Protein AF-A0A1L5KFL0-F1 (afdb_monomer)

Radius of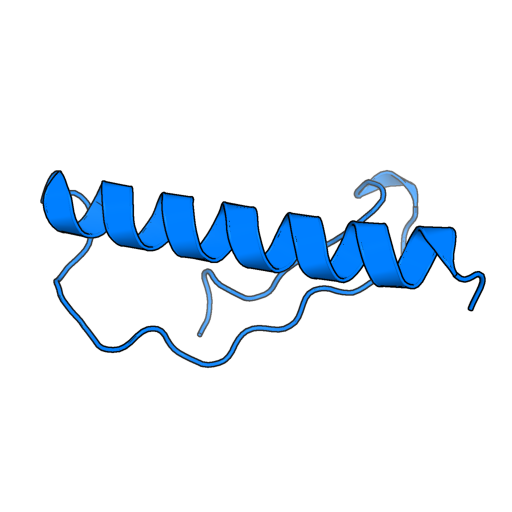 gyration: 12.81 Å; Cα contacts (8 Å, |Δi|>4): 42; chains: 1; bounding box: 33×21×28 Å

Structure (mmCIF, N/CA/C/O backbone):
data_AF-A0A1L5KFL0-F1
#
_entry.id   AF-A0A1L5KFL0-F1
#
loop_
_atom_site.group_PDB
_atom_site.id
_atom_site.type_symbol
_atom_site.label_atom_id
_atom_site.label_alt_id
_atom_site.label_comp_id
_atom_site.label_asym_id
_atom_site.label_entity_id
_atom_site.label_seq_id
_atom_site.pdbx_PDB_ins_code
_atom_site.Cartn_x
_atom_site.Cartn_y
_atom_site.Cartn_z
_atom_site.occupancy
_atom_site.B_iso_or_equiv
_atom_site.auth_seq_id
_atom_site.auth_comp_id
_atom_site.auth_asym_id
_atom_site.auth_atom_id
_atom_site.pdbx_PDB_model_num
ATOM 1 N N . MET A 1 1 ? 16.924 5.131 -11.185 1.00 61.78 1 MET A N 1
ATOM 2 C CA . MET A 1 1 ? 15.512 5.038 -11.630 1.00 61.78 1 MET A CA 1
ATOM 3 C C . MET A 1 1 ? 15.240 6.172 -12.600 1.00 61.78 1 MET A C 1
ATOM 5 O O . MET A 1 1 ? 15.839 7.226 -12.429 1.00 61.78 1 MET A O 1
ATOM 9 N N . SER A 1 2 ? 14.403 5.974 -13.622 1.00 81.69 2 SER A N 1
ATOM 10 C CA . SER A 1 2 ? 14.008 7.090 -14.489 1.00 81.69 2 SER A CA 1
ATOM 11 C C . SER A 1 2 ? 13.068 8.032 -13.731 1.00 81.69 2 SER A C 1
ATOM 13 O O . SER A 1 2 ? 12.335 7.595 -12.843 1.00 81.69 2 SER A O 1
ATOM 15 N N . LYS A 1 3 ? 13.063 9.317 -14.100 1.00 87.25 3 LYS A N 1
ATOM 16 C CA . LYS A 1 3 ? 12.176 10.335 -13.511 1.00 87.25 3 LYS A CA 1
ATOM 17 C C . LYS A 1 3 ? 10.702 9.901 -13.537 1.00 87.25 3 LYS A C 1
ATOM 19 O O . LYS A 1 3 ? 9.984 10.111 -12.570 1.00 87.25 3 LYS A O 1
ATOM 24 N N . ALA A 1 4 ? 10.285 9.238 -14.616 1.00 87.81 4 ALA A N 1
ATOM 25 C CA . ALA A 1 4 ? 8.929 8.722 -14.779 1.00 87.81 4 ALA A CA 1
ATOM 26 C C . ALA A 1 4 ? 8.548 7.674 -13.717 1.00 87.81 4 ALA A C 1
ATOM 28 O O . ALA A 1 4 ? 7.435 7.710 -13.208 1.00 87.81 4 ALA A O 1
ATOM 29 N N . VAL A 1 5 ? 9.468 6.776 -13.344 1.00 86.56 5 VAL A N 1
ATOM 30 C CA . VAL A 1 5 ? 9.194 5.737 -12.333 1.00 86.56 5 VAL A CA 1
ATOM 31 C C . VAL A 1 5 ? 9.041 6.347 -10.941 1.00 86.56 5 VAL A C 1
ATOM 33 O O . VAL A 1 5 ? 8.170 5.920 -10.190 1.00 86.56 5 VAL A O 1
ATOM 36 N N . SER A 1 6 ? 9.846 7.359 -10.602 1.00 87.81 6 SER A N 1
ATOM 37 C CA . SER A 1 6 ? 9.705 8.068 -9.325 1.00 87.81 6 SER A CA 1
ATOM 38 C C . SER A 1 6 ? 8.361 8.793 -9.229 1.00 87.81 6 SER A C 1
ATOM 40 O O . SER A 1 6 ? 7.657 8.626 -8.240 1.00 87.81 6 SER A O 1
ATOM 42 N N . ILE A 1 7 ? 7.968 9.510 -10.290 1.00 91.62 7 ILE A N 1
ATOM 43 C CA . ILE A 1 7 ? 6.669 10.197 -10.355 1.00 91.62 7 ILE A CA 1
ATOM 44 C C . ILE A 1 7 ? 5.519 9.193 -10.226 1.00 91.62 7 ILE A C 1
ATOM 46 O O . ILE A 1 7 ? 4.595 9.415 -9.451 1.00 91.62 7 ILE A O 1
ATOM 50 N N . ALA A 1 8 ? 5.579 8.071 -10.949 1.00 91.31 8 ALA A N 1
ATOM 51 C CA . ALA A 1 8 ? 4.548 7.040 -10.870 1.00 91.31 8 ALA A CA 1
ATOM 52 C C . ALA A 1 8 ? 4.428 6.464 -9.450 1.00 91.31 8 ALA A C 1
ATOM 54 O O . ALA A 1 8 ? 3.322 6.312 -8.944 1.00 91.31 8 ALA A O 1
ATOM 55 N N . LYS A 1 9 ? 5.555 6.209 -8.772 1.00 90.25 9 LYS A N 1
ATOM 56 C CA . LYS A 1 9 ? 5.559 5.743 -7.380 1.00 90.25 9 LYS A CA 1
ATOM 57 C C . LYS A 1 9 ? 4.895 6.753 -6.436 1.00 90.25 9 LYS A C 1
ATOM 59 O O . LYS A 1 9 ? 4.068 6.352 -5.625 1.00 90.25 9 LYS A O 1
ATOM 64 N N . GLU A 1 10 ? 5.222 8.039 -6.556 1.00 91.38 10 GLU A N 1
ATOM 65 C CA . GLU A 1 10 ? 4.604 9.108 -5.753 1.00 91.38 10 GLU A CA 1
ATOM 66 C C . GLU A 1 10 ? 3.090 9.198 -5.995 1.00 91.38 10 GLU A C 1
ATOM 68 O O . GLU A 1 10 ? 2.311 9.287 -5.046 1.00 91.38 10 GLU A O 1
ATOM 73 N N . GLN A 1 11 ? 2.660 9.104 -7.256 1.00 93.75 11 GLN A N 1
ATOM 74 C CA . GLN A 1 11 ? 1.243 9.101 -7.623 1.00 93.75 11 GLN A CA 1
ATOM 75 C C . GLN A 1 11 ? 0.501 7.893 -7.044 1.00 93.75 11 GLN A C 1
ATOM 77 O O . GLN A 1 11 ? -0.594 8.051 -6.507 1.00 93.75 11 GLN A O 1
ATOM 82 N N . VAL A 1 12 ? 1.096 6.698 -7.112 1.00 93.19 12 VAL A N 1
ATOM 83 C CA . VAL A 1 12 ? 0.517 5.480 -6.528 1.00 93.19 12 VAL A CA 1
ATOM 84 C C . VAL A 1 12 ? 0.369 5.631 -5.013 1.00 93.19 12 VAL A C 1
ATOM 86 O O . VAL A 1 12 ? -0.715 5.370 -4.496 1.00 93.19 12 VAL A O 1
ATOM 89 N N . SER A 1 13 ? 1.394 6.122 -4.306 1.00 92.06 13 SER A N 1
ATOM 90 C CA . SER A 1 13 ? 1.296 6.398 -2.865 1.00 92.06 13 SER A CA 1
ATOM 91 C C . SER A 1 13 ? 0.151 7.361 -2.538 1.00 92.06 13 SER A C 1
ATOM 93 O O . SER A 1 13 ? -0.677 7.058 -1.680 1.00 92.06 13 SER A O 1
ATOM 95 N N . ALA A 1 14 ? 0.038 8.476 -3.267 1.00 93.06 14 ALA A N 1
ATOM 96 C CA . ALA A 1 14 ? -1.013 9.467 -3.037 1.00 93.06 14 ALA A CA 1
ATOM 97 C C . ALA A 1 14 ? -2.429 8.897 -3.249 1.00 93.06 14 ALA A C 1
ATOM 99 O O . ALA A 1 14 ? -3.349 9.198 -2.485 1.00 93.06 14 ALA A O 1
ATOM 100 N N . VAL A 1 15 ? -2.614 8.049 -4.267 1.00 94.06 15 VAL A N 1
ATOM 101 C CA . VAL A 1 15 ? -3.903 7.388 -4.535 1.00 94.06 15 VAL A CA 1
ATOM 102 C C . VAL A 1 15 ? -4.263 6.405 -3.422 1.00 94.06 15 VAL A C 1
ATOM 104 O O . VAL A 1 15 ? -5.420 6.372 -3.002 1.00 94.06 15 VAL A O 1
ATOM 107 N N . ILE A 1 16 ? -3.293 5.639 -2.915 1.00 91.31 16 ILE A N 1
ATOM 108 C CA . ILE A 1 16 ? -3.516 4.700 -1.808 1.00 91.31 16 ILE A CA 1
ATOM 109 C C . ILE A 1 16 ? -3.938 5.465 -0.546 1.00 91.31 16 ILE A C 1
ATOM 111 O O . ILE A 1 16 ? -4.941 5.111 0.070 1.00 91.31 16 ILE A O 1
ATOM 115 N N . GLU A 1 17 ? -3.244 6.549 -0.189 1.00 90.62 17 GLU A N 1
ATOM 116 C CA . GLU A 1 17 ? -3.620 7.390 0.957 1.00 90.62 17 GLU A CA 1
ATOM 117 C C . GLU A 1 17 ? -5.034 7.958 0.824 1.00 90.62 17 GLU A C 1
ATOM 119 O O . GLU A 1 17 ? -5.823 7.909 1.769 1.00 90.62 17 GLU A O 1
ATOM 124 N N . ALA A 1 18 ? -5.375 8.486 -0.354 1.00 92.12 18 ALA A N 1
ATOM 125 C CA . ALA A 1 18 ? -6.705 9.021 -0.615 1.00 92.12 18 ALA A CA 1
ATOM 126 C C . ALA A 1 18 ? -7.786 7.933 -0.505 1.00 92.12 18 ALA A C 1
ATOM 128 O O . ALA A 1 18 ? -8.859 8.185 0.046 1.00 92.12 18 ALA A O 1
ATOM 129 N N . ALA A 1 19 ? -7.503 6.720 -0.989 1.00 91.56 19 ALA A N 1
ATOM 130 C CA . ALA A 1 19 ? -8.411 5.583 -0.895 1.00 91.56 19 ALA A CA 1
ATOM 131 C C . ALA A 1 19 ? -8.622 5.135 0.558 1.00 91.56 19 ALA A C 1
ATOM 133 O O . ALA A 1 19 ? -9.767 4.931 0.963 1.00 91.56 19 ALA A O 1
ATOM 134 N N . MET A 1 20 ? -7.552 5.050 1.356 1.00 89.44 20 MET A N 1
ATOM 135 C CA . MET A 1 20 ? -7.650 4.708 2.777 1.00 89.44 20 MET A CA 1
ATOM 136 C C . MET A 1 20 ? -8.458 5.757 3.548 1.00 89.44 20 MET A C 1
ATOM 138 O O . MET A 1 20 ? -9.410 5.401 4.238 1.00 89.44 20 MET A O 1
ATOM 142 N N . LYS A 1 21 ? -8.173 7.053 3.350 1.00 89.94 21 LYS A N 1
ATOM 143 C CA . LYS A 1 21 ? -8.957 8.149 3.953 1.00 89.94 21 LYS A CA 1
ATOM 144 C C . LYS A 1 21 ? -10.430 8.070 3.562 1.00 89.94 21 LYS A C 1
ATOM 146 O O . LYS A 1 21 ? -11.303 8.201 4.411 1.00 89.94 21 LYS A O 1
ATOM 151 N N . LYS A 1 22 ? -10.720 7.800 2.286 1.00 92.69 22 LYS A N 1
ATOM 152 C CA . LYS A 1 22 ? -12.097 7.642 1.803 1.00 92.69 22 LYS A CA 1
ATOM 153 C C . LYS A 1 22 ? -12.801 6.450 2.456 1.00 92.69 22 LYS A C 1
ATOM 155 O O . LYS A 1 22 ? -13.978 6.561 2.785 1.00 92.69 22 LYS A O 1
ATOM 160 N N . ALA A 1 23 ? -12.102 5.334 2.652 1.00 89.81 23 ALA A N 1
ATOM 161 C CA . ALA A 1 23 ? -12.639 4.161 3.336 1.00 89.81 23 ALA A CA 1
ATOM 162 C C . ALA A 1 23 ? -12.885 4.421 4.834 1.00 89.81 23 ALA A C 1
ATOM 164 O O . ALA A 1 23 ? -13.9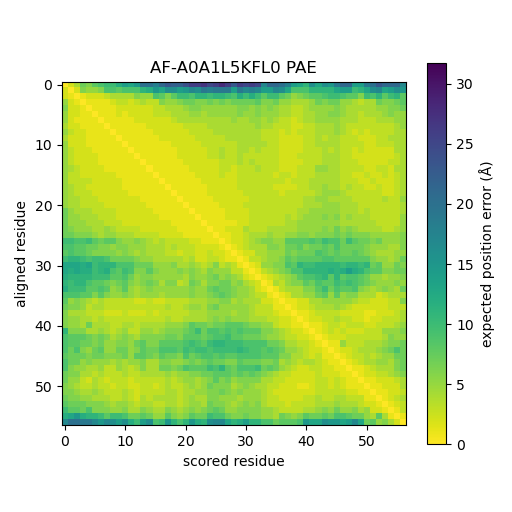02 3.969 5.356 1.00 89.81 23 ALA A O 1
ATOM 165 N N . MET A 1 24 ? -12.022 5.202 5.494 1.00 90.62 24 MET A N 1
ATOM 166 C CA . MET A 1 24 ? -12.238 5.675 6.868 1.00 90.62 24 MET A CA 1
ATOM 167 C C . MET A 1 24 ? -13.488 6.558 6.962 1.00 90.62 24 MET A C 1
ATOM 169 O O . MET A 1 24 ? -14.388 6.268 7.741 1.00 90.62 24 MET A O 1
ATOM 173 N N . THR A 1 25 ? -13.620 7.565 6.088 1.00 90.06 25 THR A N 1
ATOM 174 C CA . THR A 1 25 ? -14.814 8.433 6.038 1.00 90.06 25 THR A CA 1
ATOM 175 C C . THR A 1 25 ? -16.096 7.658 5.715 1.00 90.06 25 THR A C 1
ATOM 177 O O . THR A 1 25 ? -17.175 8.016 6.177 1.00 90.06 25 THR A O 1
ATOM 180 N N . ALA A 1 26 ? -15.997 6.584 4.927 1.00 92.88 26 ALA A N 1
ATOM 181 C CA . ALA A 1 26 ? -17.119 5.694 4.633 1.00 92.88 26 ALA A CA 1
ATOM 182 C C . ALA A 1 26 ? -17.457 4.723 5.783 1.00 92.88 26 ALA A C 1
ATOM 184 O O . ALA A 1 26 ? -18.395 3.939 5.647 1.00 92.88 26 ALA A O 1
ATOM 185 N N . GLY A 1 27 ? -16.695 4.731 6.882 1.00 89.94 27 GLY A N 1
ATOM 186 C CA . GLY A 1 27 ? -16.854 3.810 8.010 1.00 89.94 27 GLY A CA 1
ATOM 187 C C . GLY A 1 27 ? -16.446 2.364 7.705 1.00 89.94 27 GLY A C 1
ATOM 188 O O . GLY A 1 27 ? -16.782 1.463 8.468 1.00 89.94 27 GLY A O 1
ATOM 189 N N . MET A 1 28 ? -15.749 2.121 6.588 1.00 90.25 28 MET A N 1
ATOM 190 C CA . MET A 1 28 ? -15.255 0.791 6.203 1.00 90.25 28 MET A CA 1
ATOM 191 C C . MET A 1 28 ? -13.937 0.435 6.896 1.00 90.25 28 MET A C 1
ATOM 193 O O . MET A 1 28 ? -13.626 -0.743 7.054 1.00 90.25 28 MET A O 1
ATOM 197 N N . LEU A 1 29 ? -13.165 1.448 7.291 1.00 86.06 29 LEU A N 1
ATOM 198 C CA . LEU A 1 29 ? -11.954 1.311 8.092 1.00 86.06 29 LEU A CA 1
ATOM 199 C C . LEU A 1 29 ? -12.088 2.157 9.363 1.00 86.06 29 LEU A C 1
ATOM 201 O O . LEU A 1 29 ? -12.723 3.213 9.316 1.00 86.06 29 LEU A O 1
ATOM 205 N N . PRO A 1 30 ? -11.494 1.729 10.489 1.0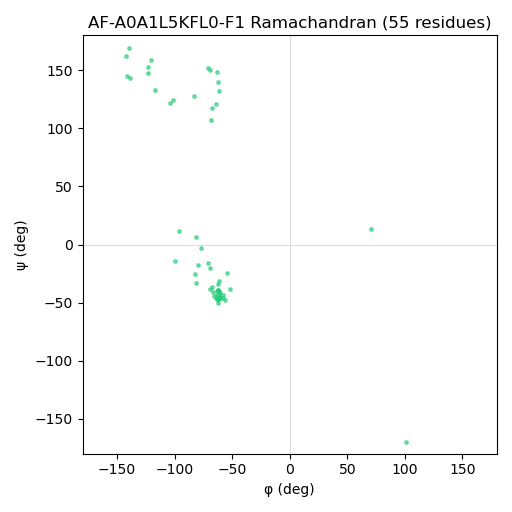0 84.75 30 PRO A N 1
ATOM 206 C CA . PRO A 1 30 ? -11.422 2.563 11.680 1.00 84.75 30 PRO A CA 1
ATOM 207 C C . PRO A 1 30 ? -10.619 3.837 11.390 1.00 84.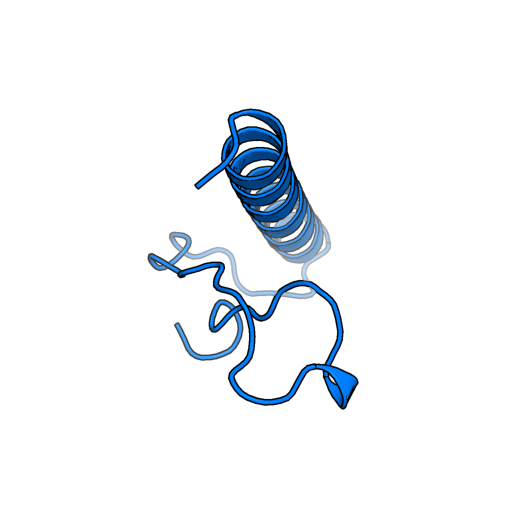75 30 PRO A C 1
ATOM 209 O O . PRO A 1 30 ? -9.593 3.791 10.710 1.00 84.75 30 PRO A O 1
ATOM 212 N N . GLU A 1 31 ? -11.077 4.971 11.920 1.00 83.56 31 GLU A N 1
ATOM 213 C CA . GLU A 1 31 ? -10.307 6.214 11.886 1.00 83.56 31 GLU A CA 1
ATOM 214 C C . GLU A 1 31 ? -9.076 6.065 12.787 1.00 83.56 31 GLU A C 1
ATOM 216 O O . GLU A 1 31 ? -9.173 6.035 14.014 1.00 83.56 31 GLU A O 1
ATOM 221 N N . ALA A 1 32 ? -7.914 5.937 12.158 1.00 82.56 32 ALA A N 1
ATOM 222 C CA . ALA A 1 32 ? -6.620 5.826 12.808 1.00 82.56 32 ALA A CA 1
ATOM 223 C C . ALA A 1 32 ? -5.577 6.603 11.999 1.00 82.56 32 ALA A C 1
ATOM 225 O O . ALA A 1 32 ? -5.790 6.929 10.826 1.00 82.56 32 ALA A O 1
ATOM 226 N N . GLU A 1 33 ? -4.444 6.911 12.627 1.00 80.12 33 GLU A N 1
ATOM 227 C CA . GLU A 1 33 ? -3.311 7.482 11.907 1.00 80.12 33 GLU A CA 1
ATOM 228 C C . GLU A 1 33 ? -2.831 6.488 10.846 1.00 80.12 33 GLU A C 1
ATOM 230 O O . GLU A 1 33 ? -2.696 5.295 11.115 1.00 80.12 33 GLU A O 1
ATOM 235 N N . LEU A 1 34 ? -2.626 6.978 9.621 1.00 79.12 34 LEU A N 1
ATOM 236 C CA . LEU A 1 34 ? -2.200 6.140 8.508 1.00 79.12 34 LEU A CA 1
ATOM 237 C C . LEU A 1 34 ? -0.770 5.662 8.770 1.00 79.12 34 LEU A C 1
ATOM 239 O O . LEU A 1 34 ? 0.138 6.495 8.841 1.00 79.12 34 LEU A O 1
ATOM 243 N N . PRO A 1 35 ? -0.553 4.348 8.895 1.00 80.62 35 PRO A N 1
ATOM 244 C CA . PRO A 1 35 ? 0.771 3.822 9.145 1.00 80.62 35 PRO A CA 1
ATOM 245 C C . PRO A 1 35 ? 1.651 4.020 7.910 1.00 80.62 35 PRO A C 1
ATOM 247 O O . PRO A 1 35 ? 1.183 4.056 6.766 1.00 80.62 35 PRO A O 1
ATOM 250 N N . ALA A 1 36 ? 2.954 4.175 8.140 1.00 84.19 36 ALA A N 1
ATOM 251 C CA . ALA A 1 36 ? 3.904 4.341 7.053 1.00 84.19 36 ALA A CA 1
ATOM 252 C C . ALA A 1 36 ? 3.933 3.070 6.193 1.00 84.19 36 ALA A C 1
ATOM 254 O O . ALA A 1 36 ? 4.260 1.986 6.674 1.00 84.19 36 ALA A O 1
ATOM 255 N N . PHE A 1 37 ? 3.631 3.218 4.906 1.00 89.75 37 PHE A N 1
ATOM 256 C CA . PHE A 1 37 ? 3.672 2.131 3.936 1.00 89.75 37 PHE A CA 1
ATOM 257 C C . PHE A 1 37 ? 4.656 2.439 2.811 1.00 89.75 37 PHE A C 1
ATOM 259 O O . PHE A 1 37 ? 5.008 3.586 2.527 1.00 89.75 37 PHE A O 1
ATOM 266 N N . THR A 1 38 ? 5.096 1.389 2.136 1.00 90.38 38 THR A N 1
ATOM 267 C CA . THR A 1 38 ? 6.051 1.455 1.038 1.00 90.38 38 THR A CA 1
ATOM 268 C C . THR A 1 38 ? 5.421 0.968 -0.250 1.00 90.38 38 THR A C 1
ATOM 270 O O . THR A 1 38 ? 4.825 -0.101 -0.293 1.00 90.38 38 THR A O 1
ATOM 273 N N . VAL A 1 39 ? 5.622 1.741 -1.318 1.00 90.94 39 VAL A N 1
ATOM 274 C CA . VAL A 1 39 ? 5.342 1.326 -2.696 1.00 90.94 39 VAL A CA 1
ATOM 275 C C . VAL A 1 39 ? 6.657 0.931 -3.358 1.00 90.94 39 VAL A C 1
ATOM 277 O O . VAL A 1 39 ? 7.605 1.723 -3.402 1.00 90.94 39 VAL A O 1
ATOM 280 N N . GLU A 1 40 ? 6.741 -0.282 -3.883 1.00 89.88 40 GLU A N 1
ATOM 281 C CA . GLU A 1 40 ? 7.951 -0.801 -4.518 1.00 89.88 40 GLU A CA 1
ATOM 282 C C . GLU A 1 40 ? 7.644 -1.605 -5.779 1.00 89.88 40 GLU A C 1
ATOM 284 O O . GLU A 1 40 ? 6.488 -1.891 -6.083 1.00 89.88 40 GLU A O 1
ATOM 289 N N . ARG A 1 41 ? 8.687 -1.935 -6.549 1.00 87.94 41 ARG A N 1
ATOM 290 C CA . ARG A 1 41 ? 8.525 -2.836 -7.692 1.00 87.94 41 ARG A CA 1
ATOM 291 C C . ARG A 1 41 ? 8.581 -4.274 -7.190 1.00 87.94 41 ARG A C 1
ATOM 293 O O . ARG A 1 41 ? 9.558 -4.608 -6.519 1.00 87.94 41 ARG A O 1
ATOM 300 N N . PRO A 1 42 ? 7.589 -5.113 -7.522 1.00 87.62 42 PRO A N 1
ATOM 301 C CA . PRO A 1 42 ? 7.590 -6.493 -7.075 1.00 87.62 42 PRO A CA 1
ATOM 302 C C . PRO A 1 42 ? 8.786 -7.249 -7.661 1.00 87.62 42 PRO A C 1
ATOM 304 O O . PRO A 1 42 ? 9.244 -6.968 -8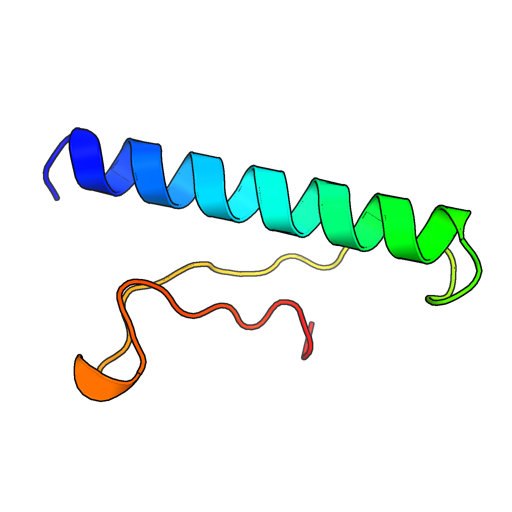.773 1.00 87.62 42 PRO A O 1
ATOM 307 N N . ALA A 1 43 ? 9.285 -8.226 -6.901 1.00 86.31 43 ALA A N 1
ATOM 308 C CA . ALA A 1 43 ? 10.352 -9.114 -7.360 1.00 86.31 43 ALA A CA 1
ATOM 309 C C . ALA A 1 43 ? 9.919 -9.936 -8.588 1.00 86.31 43 ALA A C 1
ATOM 311 O O . ALA A 1 43 ? 10.727 -10.188 -9.481 1.00 86.31 43 ALA A O 1
ATOM 312 N N . ASP A 1 44 ? 8.634 -10.296 -8.652 1.00 88.31 44 ASP A N 1
ATOM 313 C CA . ASP A 1 44 ? 8.010 -10.947 -9.799 1.00 88.31 44 ASP A CA 1
ATOM 314 C C . ASP A 1 44 ? 7.154 -9.944 -10.582 1.00 88.31 44 ASP A C 1
ATOM 316 O O . ASP A 1 44 ? 6.215 -9.347 -10.054 1.00 88.31 44 ASP A O 1
ATOM 320 N N . ARG A 1 45 ? 7.467 -9.775 -11.869 1.00 85.31 45 ARG A N 1
ATOM 321 C CA . ARG A 1 45 ? 6.765 -8.845 -12.767 1.00 85.31 45 ARG A CA 1
ATOM 322 C C . ARG A 1 45 ? 5.348 -9.302 -13.115 1.00 85.31 45 ARG A C 1
ATOM 324 O O . ARG A 1 45 ? 4.570 -8.492 -13.609 1.00 85.31 45 ARG A O 1
ATOM 331 N N . SER A 1 46 ? 5.004 -10.568 -12.878 1.00 90.75 46 SER A N 1
ATOM 332 C CA . SER A 1 46 ? 3.633 -11.066 -13.033 1.00 90.75 46 SER A CA 1
ATOM 333 C C . SER A 1 46 ? 2.677 -10.503 -11.976 1.00 90.75 46 SER A C 1
ATOM 335 O O . SER A 1 46 ? 1.474 -10.449 -12.217 1.00 90.75 46 SER A O 1
ATOM 337 N N . HIS A 1 47 ? 3.194 -10.000 -10.848 1.00 87.75 47 HIS A N 1
ATOM 338 C CA . HIS A 1 47 ? 2.399 -9.354 -9.797 1.00 87.75 47 HIS A CA 1
ATOM 339 C C . HIS A 1 47 ? 2.061 -7.881 -10.093 1.00 87.75 47 HIS A C 1
ATOM 341 O O . HIS A 1 47 ? 1.491 -7.196 -9.245 1.00 87.75 47 HIS A O 1
ATOM 347 N N . GLY A 1 48 ? 2.391 -7.394 -11.293 1.00 88.12 48 GLY A N 1
ATOM 348 C CA . GLY A 1 48 ? 2.108 -6.036 -11.749 1.00 88.12 48 GLY A CA 1
ATOM 349 C C . GLY A 1 48 ? 3.312 -5.099 -11.666 1.00 88.12 48 GLY A C 1
ATOM 350 O O . GLY A 1 48 ? 4.452 -5.515 -11.452 1.00 88.12 48 GLY A O 1
ATOM 351 N N . ASP A 1 49 ? 3.057 -3.808 -11.872 1.00 88.38 49 ASP A N 1
ATOM 352 C CA . ASP A 1 49 ? 4.111 -2.790 -11.933 1.00 88.38 49 ASP A CA 1
ATOM 353 C C . ASP A 1 49 ? 4.581 -2.331 -10.547 1.00 88.38 49 ASP A C 1
ATOM 355 O O . ASP A 1 49 ? 5.762 -2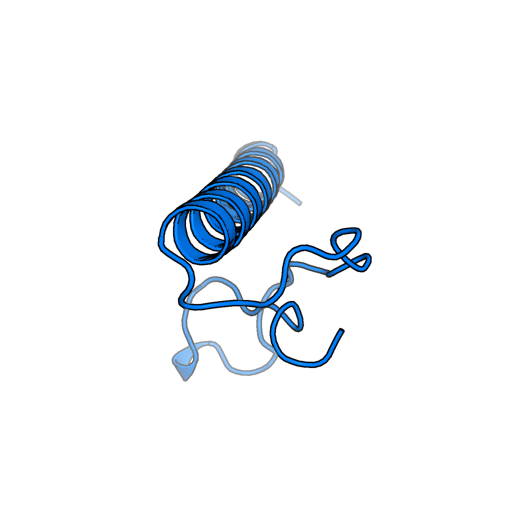.022 -10.363 1.00 88.38 49 ASP A O 1
ATOM 359 N N . PHE A 1 50 ? 3.668 -2.301 -9.572 1.00 89.75 50 PHE A N 1
ATOM 360 C CA . PHE A 1 50 ? 3.919 -1.835 -8.210 1.00 89.75 50 PHE A CA 1
ATOM 361 C C . PHE A 1 50 ? 3.188 -2.700 -7.178 1.00 89.75 50 PHE A C 1
ATOM 363 O O . PHE A 1 50 ? 2.062 -3.133 -7.408 1.00 89.75 50 PHE A O 1
ATOM 370 N N . 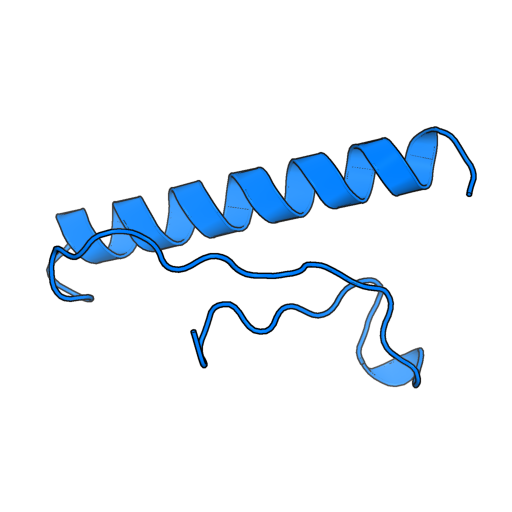ALA A 1 51 ? 3.821 -2.891 -6.023 1.00 90.56 51 ALA A N 1
ATOM 371 C CA . ALA A 1 51 ? 3.262 -3.547 -4.847 1.00 90.56 51 ALA A CA 1
ATOM 372 C C . ALA A 1 51 ? 3.326 -2.608 -3.631 1.00 90.56 51 ALA A C 1
ATOM 374 O O . ALA A 1 51 ? 4.186 -1.725 -3.570 1.00 90.56 51 ALA A O 1
ATOM 375 N N . THR A 1 52 ? 2.408 -2.789 -2.676 1.00 90.94 52 THR A N 1
ATOM 376 C CA . THR A 1 52 ? 2.342 -2.002 -1.435 1.00 90.94 52 THR A CA 1
ATOM 377 C C . THR A 1 52 ? 2.029 -2.882 -0.229 1.00 90.94 52 THR A C 1
ATOM 379 O O . THR A 1 52 ? 1.230 -3.812 -0.330 1.00 90.94 52 THR A O 1
ATOM 382 N N . ASN A 1 53 ? 2.628 -2.566 0.921 1.00 90.81 53 ASN A N 1
ATOM 383 C CA . ASN A 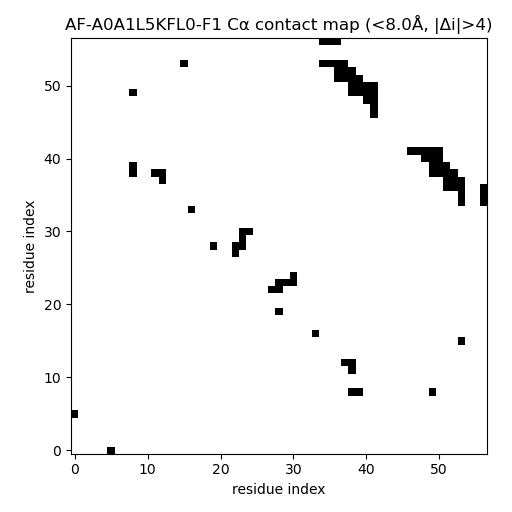1 53 ? 2.348 -3.211 2.208 1.00 90.81 53 ASN A CA 1
ATOM 384 C C . ASN A 1 53 ? 1.327 -2.437 3.062 1.00 90.81 53 ASN A C 1
ATOM 386 O O . ASN A 1 53 ? 1.156 -2.766 4.230 1.00 90.81 53 ASN A O 1
ATOM 390 N N . ALA A 1 54 ? 0.634 -1.440 2.497 1.00 85.56 54 ALA A N 1
ATOM 391 C CA . ALA A 1 54 ? -0.313 -0.586 3.225 1.00 85.56 54 ALA A CA 1
ATOM 392 C C . ALA A 1 54 ? -1.416 -1.348 3.983 1.00 85.56 54 ALA A C 1
ATOM 394 O O . ALA A 1 54 ? -1.954 -0.829 4.948 1.00 85.56 54 ALA A O 1
ATOM 395 N N . ALA A 1 55 ? -1.744 -2.574 3.564 1.00 82.75 55 ALA A N 1
ATOM 396 C CA . ALA A 1 55 ? -2.725 -3.419 4.247 1.00 82.75 55 ALA A CA 1
ATOM 397 C C . ALA A 1 55 ? -2.182 -4.141 5.497 1.00 82.75 55 ALA A C 1
ATOM 399 O O . ALA A 1 55 ? -2.969 -4.661 6.280 1.00 82.75 55 ALA A O 1
ATOM 400 N N . MET A 1 56 ? -0.859 -4.240 5.650 1.00 80.00 56 MET A N 1
ATOM 401 C CA . MET A 1 56 ? -0.197 -4.907 6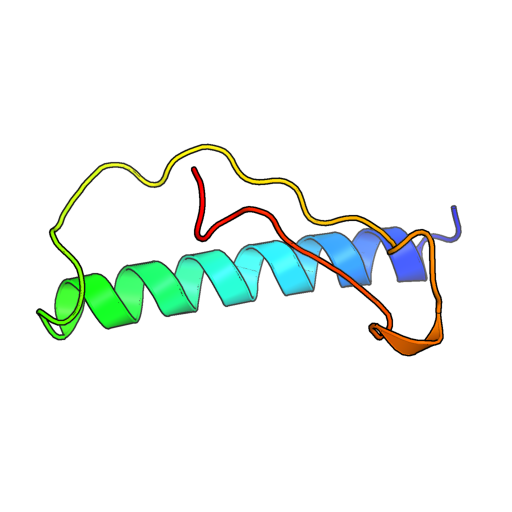.784 1.00 80.00 56 MET A CA 1
ATOM 402 C C . MET A 1 56 ? 0.296 -3.922 7.844 1.00 80.00 56 MET A C 1
ATOM 404 O O . MET A 1 56 ? 0.728 -4.354 8.912 1.00 80.00 56 MET A O 1
ATOM 408 N N . ALA A 1 57 ? 0.338 -2.642 7.481 1.00 64.69 57 ALA A N 1
ATOM 409 C CA . ALA A 1 57 ? 0.911 -1.570 8.271 1.00 64.69 57 ALA A CA 1
ATOM 410 C C . ALA A 1 57 ? -0.062 -1.109 9.365 1.00 64.69 57 ALA A C 1
ATOM 412 O O . ALA A 1 57 ? -1.292 -1.247 9.164 1.00 64.69 57 ALA A O 1
#

Nearest PDB structures (foldseek):
  8pey-assembly1_I  TM=3.170E-01  e=9.243E+00  Escherichia coli

Sequence (57 aa):
MSKAVSIAKEQVSAVIEAAMKKAMTAGMLPEAELPAFTVERPADRSHGDFATNAAMA

Foldseek 3Di:
DDPVLVVVQVVVVVVVVVVVVVCCVVVVDPDDDQDDKGWDQDPDCVVDGIDMPSVVD

pLDDT: mean 87.58, std 5.93, range [61.78, 94.06]

Solvent-accessible surface area (backbone atoms only — not comparable to full-atom values): 3571 Å² total; per-residue (Å²): 131,58,74,68,57,56,52,50,48,53,52,52,51,53,52,50,53,54,50,51,52,49,34,28,76,68,68,76,36,79,89,66,84,83,58,85,59,54,75,44,68,48,95,50,69,89,74,42,79,59,43,68,49,61,89,80,80

Mean predicted aligned error: 4.73 Å

Secondary structure (DSSP, 8-state):
--HHHHHHHHHHHHHHHHHHHHHHHTTSS---PPPP--EE--SSGGG-S-EE-TTT-